Protein AF-A0A7V9Z2A1-F1 (afdb_monomer_lite)

Structure (mmCIF, N/CA/C/O backbone):
data_AF-A0A7V9Z2A1-F1
#
_entry.id   AF-A0A7V9Z2A1-F1
#
loop_
_atom_site.group_PDB
_atom_site.id
_atom_site.type_symbol
_atom_site.label_atom_id
_atom_site.label_alt_id
_atom_site.label_comp_id
_atom_site.label_asym_id
_atom_site.label_entity_id
_atom_site.label_seq_id
_atom_site.pdbx_PDB_ins_code
_atom_site.Cartn_x
_atom_site.Cartn_y
_atom_site.Cartn_z
_atom_site.occupancy
_atom_site.B_iso_or_equiv
_atom_site.auth_seq_id
_atom_site.auth_comp_id
_atom_site.auth_asym_id
_atom_site.auth_atom_id
_atom_site.pdbx_PDB_model_num
ATOM 1 N N . MET A 1 1 ? -10.387 24.751 12.483 1.00 40.00 1 MET A N 1
ATOM 2 C CA . MET A 1 1 ? -11.065 23.531 11.992 1.00 40.00 1 MET A CA 1
ATOM 3 C C . MET A 1 1 ? -10.733 22.416 12.969 1.00 40.00 1 MET A C 1
ATOM 5 O O . MET A 1 1 ? -9.554 22.190 13.197 1.00 40.00 1 MET A O 1
ATOM 9 N N . GLN A 1 2 ? -11.722 21.815 13.636 1.00 32.19 2 GLN A N 1
ATOM 10 C CA . GLN A 1 2 ? -11.473 20.707 14.565 1.00 32.19 2 GLN A CA 1
ATOM 11 C C . GLN A 1 2 ? -11.014 19.495 13.750 1.00 32.19 2 GLN A C 1
ATOM 13 O O . GLN A 1 2 ? -11.822 18.872 13.066 1.00 32.19 2 GLN A O 1
ATOM 18 N N . GLN A 1 3 ? -9.717 19.189 13.778 1.00 44.69 3 GLN A N 1
ATOM 19 C CA . GLN A 1 3 ? -9.225 17.915 13.276 1.00 44.69 3 GLN A CA 1
ATOM 20 C C . GLN A 1 3 ? -9.731 16.835 14.230 1.00 44.69 3 GLN A C 1
ATOM 22 O O . GLN A 1 3 ? -9.208 16.641 15.325 1.00 44.69 3 GLN A O 1
ATOM 27 N N . THR A 1 4 ? -10.816 16.162 13.857 1.00 49.41 4 THR A N 1
ATOM 28 C CA . THR A 1 4 ? -11.157 14.881 14.469 1.00 49.41 4 THR A CA 1
ATOM 29 C C . THR A 1 4 ? -10.017 13.936 14.112 1.00 49.41 4 THR A C 1
ATOM 31 O O . THR A 1 4 ? -9.993 13.457 12.978 1.00 49.41 4 THR A O 1
ATOM 34 N N . ASN A 1 5 ? -9.063 13.727 15.025 1.00 55.31 5 ASN A N 1
ATOM 35 C CA . ASN A 1 5 ? -7.978 12.759 14.859 1.00 55.31 5 ASN A CA 1
ATOM 36 C C . ASN A 1 5 ? -8.596 11.385 14.590 1.00 55.31 5 ASN A C 1
ATOM 38 O O . ASN A 1 5 ? -9.001 10.666 15.507 1.00 55.31 5 ASN A O 1
ATOM 42 N N . ARG A 1 6 ? -8.754 11.056 13.306 1.00 76.38 6 ARG A N 1
ATOM 43 C CA . ARG A 1 6 ? -9.239 9.755 12.871 1.00 76.38 6 ARG A CA 1
ATOM 44 C C . ARG A 1 6 ? -8.116 8.786 13.166 1.00 76.38 6 ARG A C 1
ATOM 46 O O . ARG A 1 6 ? -7.006 8.947 12.677 1.00 76.38 6 ARG A O 1
ATOM 53 N N . SER A 1 7 ? -8.408 7.794 13.986 1.00 87.75 7 SER A N 1
ATOM 54 C CA . SER A 1 7 ? -7.452 6.753 14.302 1.00 87.75 7 SER A CA 1
ATOM 55 C C . SER A 1 7 ? -7.707 5.507 13.470 1.00 87.75 7 SER A C 1
ATOM 57 O O . SER A 1 7 ? -8.848 5.112 13.216 1.00 87.75 7 SER A O 1
ATOM 59 N N . ILE A 1 8 ? -6.623 4.864 13.054 1.00 92.06 8 ILE A N 1
ATOM 60 C CA . ILE A 1 8 ? -6.646 3.585 12.352 1.00 92.06 8 ILE A CA 1
ATOM 61 C C . ILE A 1 8 ? -6.054 2.537 13.297 1.00 92.06 8 ILE A C 1
ATOM 63 O O . ILE A 1 8 ? -4.980 2.764 13.849 1.00 92.06 8 ILE A O 1
ATOM 67 N N . PRO A 1 9 ? -6.694 1.373 13.503 1.00 95.38 9 PRO A N 1
ATOM 68 C CA . PRO A 1 9 ? -6.097 0.306 14.296 1.00 95.38 9 PRO A CA 1
ATOM 69 C C . PRO A 1 9 ? -4.715 -0.066 13.748 1.00 95.38 9 PRO A C 1
ATOM 71 O O . PRO A 1 9 ? -4.594 -0.500 12.598 1.00 95.38 9 PRO A O 1
ATOM 74 N N . ARG A 1 10 ? -3.674 0.043 14.580 1.00 95.44 10 ARG A N 1
ATOM 75 C CA . ARG A 1 10 ? -2.282 -0.232 14.189 1.00 95.44 10 ARG A CA 1
ATOM 76 C C . ARG A 1 10 ? -2.064 -1.581 13.480 1.00 95.44 10 ARG A C 1
ATOM 78 O O . ARG A 1 10 ? -1.247 -1.625 12.559 1.00 95.44 10 ARG A O 1
ATOM 85 N N . PRO A 1 11 ? -2.766 -2.686 13.817 1.00 96.69 11 PRO A N 1
ATOM 86 C CA . PRO A 1 11 ? -2.626 -3.936 13.069 1.00 96.69 11 PRO A CA 1
ATOM 87 C C . PRO A 1 11 ? -2.981 -3.826 11.581 1.00 96.69 11 PRO A C 1
ATOM 89 O O . PRO A 1 11 ? -2.357 -4.505 10.773 1.00 96.69 11 PRO A O 1
ATOM 92 N N . LEU A 1 12 ? -3.931 -2.962 11.201 1.00 96.81 12 LEU A N 1
ATOM 93 C CA . LEU A 1 12 ? -4.302 -2.761 9.795 1.00 96.81 12 LEU A CA 1
ATOM 94 C C . LEU A 1 12 ? -3.190 -2.053 9.026 1.00 96.81 12 LEU A C 1
ATOM 96 O O . LEU A 1 12 ? -2.835 -2.475 7.927 1.00 96.81 12 LEU A O 1
ATOM 100 N N . VAL A 1 13 ? -2.599 -1.026 9.643 1.00 96.12 13 VAL A N 1
ATOM 101 C CA . VAL A 1 13 ? -1.451 -0.302 9.083 1.00 96.12 13 VAL A CA 1
ATOM 102 C C . VAL A 1 13 ? -0.279 -1.259 8.873 1.00 96.12 13 VAL A C 1
ATOM 104 O O . VAL A 1 13 ? 0.296 -1.310 7.787 1.00 96.12 13 VAL A O 1
ATOM 107 N N . ARG A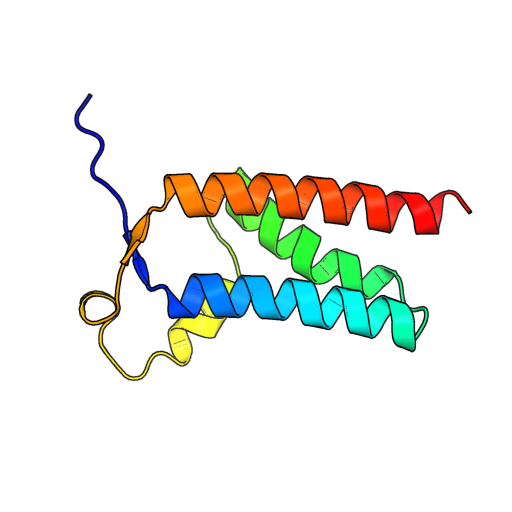 1 14 ? 0.014 -2.093 9.877 1.00 96.31 14 ARG A N 1
ATOM 108 C CA . ARG A 1 14 ? 1.063 -3.117 9.795 1.00 96.31 14 ARG A CA 1
ATOM 109 C C . ARG A 1 14 ? 0.778 -4.168 8.729 1.00 96.31 14 ARG A C 1
ATOM 111 O O . ARG A 1 14 ? 1.706 -4.563 8.039 1.00 96.31 14 ARG A O 1
ATOM 118 N N . ALA A 1 15 ? -0.469 -4.612 8.569 1.00 97.88 15 ALA A N 1
ATOM 119 C CA . ALA A 1 15 ? -0.829 -5.562 7.517 1.00 97.88 15 ALA A CA 1
ATOM 120 C C . ALA A 1 15 ? -0.548 -4.984 6.120 1.00 97.88 15 ALA A C 1
ATOM 122 O O . ALA A 1 15 ? 0.050 -5.658 5.287 1.00 97.88 15 ALA A O 1
ATOM 123 N N . ASN A 1 16 ? -0.900 -3.717 5.889 1.00 97.81 16 ASN A N 1
ATOM 124 C CA . ASN A 1 16 ? -0.583 -3.016 4.644 1.00 97.81 16 ASN A CA 1
ATOM 125 C C . ASN A 1 16 ? 0.934 -2.857 4.430 1.00 97.81 16 ASN A C 1
ATOM 127 O O . ASN A 1 16 ? 1.431 -3.127 3.341 1.00 97.81 16 ASN A O 1
ATOM 131 N N . GLN A 1 17 ? 1.688 -2.487 5.470 1.00 97.06 17 GLN A N 1
ATOM 132 C CA . GLN A 1 17 ? 3.153 -2.383 5.405 1.00 97.06 17 GLN A CA 1
ATOM 133 C C . GLN A 1 17 ? 3.817 -3.731 5.103 1.00 97.06 17 GLN A C 1
ATOM 135 O O . GLN A 1 17 ? 4.677 -3.810 4.231 1.00 97.06 17 GLN A O 1
ATOM 140 N N . TRP A 1 18 ? 3.395 -4.807 5.770 1.00 98.38 18 TRP A N 1
ATOM 141 C CA . TRP A 1 18 ? 3.898 -6.151 5.490 1.00 98.38 18 TRP A CA 1
ATOM 142 C C . TRP A 1 18 ? 3.537 -6.619 4.085 1.00 98.38 18 TRP A C 1
ATOM 144 O O . TRP A 1 18 ? 4.372 -7.236 3.435 1.00 98.38 18 TRP A O 1
ATOM 154 N N . PHE A 1 19 ? 2.346 -6.288 3.584 1.00 98.56 19 PHE A N 1
ATOM 155 C CA . PHE A 1 19 ? 1.973 -6.589 2.204 1.00 98.56 19 PHE A CA 1
ATOM 156 C C . PHE A 1 19 ? 2.911 -5.913 1.195 1.00 98.56 19 PHE A C 1
ATOM 158 O O . PHE A 1 19 ? 3.361 -6.565 0.253 1.00 98.56 19 PHE A O 1
ATOM 165 N N . ILE A 1 20 ? 3.275 -4.646 1.427 1.00 98.50 20 ILE A N 1
ATOM 166 C CA . ILE A 1 20 ? 4.279 -3.930 0.623 1.00 98.50 20 ILE A CA 1
ATOM 167 C C . ILE A 1 20 ? 5.631 -4.652 0.690 1.00 98.50 20 ILE A C 1
ATOM 169 O O . ILE A 1 20 ? 6.187 -4.996 -0.350 1.00 98.50 20 ILE A O 1
ATOM 173 N N . VAL A 1 21 ? 6.141 -4.925 1.897 1.00 98.38 21 VAL A N 1
ATOM 174 C CA . VAL A 1 21 ? 7.452 -5.571 2.098 1.00 98.38 21 VAL A CA 1
ATOM 175 C C . VAL A 1 21 ? 7.509 -6.943 1.428 1.00 98.38 21 VAL A C 1
ATOM 177 O O . VAL A 1 21 ? 8.448 -7.224 0.689 1.00 98.38 21 VAL A O 1
ATOM 180 N N . ILE A 1 22 ? 6.493 -7.784 1.638 1.00 98.62 22 ILE A N 1
ATOM 181 C CA . ILE A 1 22 ? 6.417 -9.122 1.041 1.00 98.62 22 ILE A CA 1
ATOM 182 C C . ILE A 1 22 ? 6.365 -9.026 -0.483 1.00 98.62 22 ILE A C 1
ATOM 184 O O . ILE A 1 22 ? 7.060 -9.785 -1.147 1.00 98.62 22 ILE A O 1
ATOM 188 N N . SER A 1 23 ? 5.603 -8.083 -1.044 1.00 98.31 23 SER A N 1
ATOM 189 C CA . SER A 1 23 ? 5.519 -7.899 -2.499 1.00 98.31 23 SER A CA 1
ATOM 190 C C . SER A 1 23 ? 6.861 -7.471 -3.101 1.00 98.31 23 SER A C 1
ATOM 192 O O . SER A 1 23 ? 7.255 -7.994 -4.141 1.00 98.31 23 SER A O 1
ATOM 194 N N . VAL A 1 24 ? 7.597 -6.573 -2.434 1.00 98.06 24 VAL A N 1
ATOM 195 C CA . VAL A 1 24 ? 8.945 -6.153 -2.860 1.00 98.06 24 VAL A CA 1
ATOM 196 C C . VAL A 1 24 ? 9.926 -7.322 -2.806 1.00 98.06 24 VAL A C 1
ATOM 198 O O . VAL A 1 24 ? 10.604 -7.596 -3.792 1.00 98.06 24 VAL A O 1
ATOM 201 N N . VAL A 1 25 ? 9.962 -8.062 -1.695 1.00 98.50 25 VAL A N 1
ATOM 202 C CA . VAL A 1 25 ? 10.833 -9.239 -1.555 1.00 98.50 25 VAL A CA 1
ATOM 203 C C . VAL A 1 25 ? 10.476 -10.310 -2.588 1.00 98.50 25 VAL A C 1
ATOM 205 O O . VAL A 1 25 ? 11.364 -10.864 -3.228 1.00 98.50 25 VAL A O 1
ATOM 208 N N . ALA A 1 26 ? 9.188 -10.580 -2.800 1.00 98.19 26 ALA A N 1
ATOM 209 C CA . ALA A 1 26 ? 8.734 -11.538 -3.802 1.00 98.19 26 ALA A CA 1
ATOM 210 C C . ALA A 1 26 ? 9.128 -11.105 -5.221 1.00 98.19 26 ALA A C 1
ATOM 212 O O . ALA A 1 26 ? 9.568 -11.944 -6.004 1.00 98.19 26 ALA A O 1
ATOM 213 N N . THR A 1 27 ? 9.047 -9.807 -5.528 1.00 97.62 27 THR A N 1
ATOM 214 C CA . THR A 1 27 ? 9.527 -9.244 -6.799 1.00 97.62 27 THR A CA 1
ATOM 215 C C . THR A 1 27 ? 11.019 -9.513 -6.985 1.00 97.62 27 THR A C 1
ATOM 217 O O . THR A 1 27 ? 11.417 -10.033 -8.021 1.00 97.62 27 THR A O 1
ATOM 220 N N . TRP A 1 28 ? 11.846 -9.241 -5.970 1.00 96.50 28 TRP A N 1
ATOM 221 C CA . TRP A 1 28 ? 13.290 -9.492 -6.040 1.00 96.50 28 TRP A CA 1
ATOM 222 C C . TRP A 1 28 ? 13.639 -10.971 -6.213 1.00 96.50 28 TRP A C 1
ATOM 224 O O . TRP A 1 28 ? 14.540 -11.296 -6.978 1.00 96.50 28 TRP A O 1
ATOM 234 N N . LEU A 1 29 ? 12.939 -11.867 -5.511 1.00 98.06 29 LEU A N 1
ATOM 235 C CA . LEU A 1 29 ? 13.235 -13.301 -5.545 1.00 98.06 29 LEU A CA 1
ATOM 236 C C . LEU A 1 29 ? 12.740 -13.992 -6.819 1.00 98.06 29 LEU A C 1
ATOM 238 O O . LEU A 1 29 ? 13.374 -14.933 -7.285 1.00 98.06 29 LEU A O 1
ATOM 242 N N . SER A 1 30 ? 11.597 -13.568 -7.355 1.00 96.88 30 SER A N 1
ATOM 243 C CA . SER A 1 30 ? 10.968 -14.215 -8.515 1.00 96.88 30 SER A CA 1
ATOM 244 C C . SER A 1 30 ? 11.257 -13.519 -9.843 1.00 96.88 30 SER A C 1
ATOM 246 O O . SER A 1 30 ? 11.010 -14.106 -10.893 1.00 96.88 30 SER A O 1
ATOM 248 N N . GLY A 1 31 ? 11.724 -12.269 -9.804 1.00 94.19 31 GLY A N 1
ATOM 249 C CA . GLY A 1 31 ? 11.829 -11.404 -10.977 1.00 94.19 31 GLY A CA 1
ATOM 250 C C . GLY A 1 31 ? 10.482 -10.910 -11.512 1.00 94.19 31 GLY A C 1
ATOM 251 O O . GLY A 1 31 ? 10.468 -10.258 -12.543 1.00 94.19 31 GLY A O 1
ATOM 252 N N . GLN A 1 32 ? 9.360 -11.209 -10.845 1.00 96.50 32 GLN A N 1
ATOM 253 C CA . GLN A 1 32 ? 8.024 -10.809 -11.292 1.00 96.50 32 GLN A CA 1
ATOM 254 C C . GLN A 1 32 ? 7.680 -9.396 -10.804 1.00 96.50 32 GLN A C 1
ATOM 256 O O . GLN A 1 32 ? 7.162 -9.204 -9.704 1.00 96.50 32 GLN A O 1
ATOM 261 N N . GLU A 1 33 ? 7.940 -8.397 -11.637 1.00 95.38 33 GLU A N 1
ATOM 262 C CA . GLU A 1 33 ? 7.752 -6.970 -11.365 1.00 95.38 33 GLU A CA 1
ATOM 263 C C . GLU A 1 33 ? 6.287 -6.568 -11.165 1.00 95.38 33 GLU A C 1
ATOM 265 O O . GLU A 1 33 ? 5.984 -5.680 -10.363 1.00 95.38 33 GLU A O 1
ATOM 270 N N . TRP A 1 34 ? 5.352 -7.262 -11.822 1.00 96.06 34 TRP A N 1
ATOM 271 C CA . TRP A 1 34 ? 3.916 -6.989 -11.701 1.00 96.06 34 TRP A CA 1
ATOM 272 C C . TRP A 1 34 ? 3.396 -7.167 -10.265 1.00 96.06 34 TRP A C 1
ATOM 274 O O . TRP A 1 34 ? 2.371 -6.584 -9.908 1.00 96.06 34 TRP A O 1
ATOM 284 N N . LEU A 1 35 ? 4.113 -7.904 -9.408 1.00 97.62 35 LEU A N 1
ATOM 285 C CA . LEU A 1 35 ? 3.786 -8.035 -7.989 1.00 97.62 35 LEU A CA 1
ATOM 286 C C . LEU A 1 35 ? 3.794 -6.683 -7.264 1.00 97.62 35 LEU A C 1
ATOM 288 O O . LEU A 1 35 ? 2.994 -6.498 -6.350 1.00 97.62 35 LEU A O 1
ATOM 292 N N . LEU A 1 36 ? 4.618 -5.715 -7.689 1.00 97.81 36 LEU A N 1
ATOM 293 C CA . LEU A 1 36 ? 4.620 -4.349 -7.146 1.00 97.81 36 LEU A CA 1
ATOM 294 C C . LEU A 1 36 ? 3.351 -3.566 -7.504 1.00 97.81 36 LEU A C 1
ATOM 296 O O . LEU A 1 36 ? 2.973 -2.645 -6.774 1.00 97.81 36 LEU A O 1
ATOM 300 N N . ALA A 1 37 ? 2.657 -3.940 -8.583 1.00 97.88 37 ALA A N 1
ATOM 301 C CA . ALA A 1 37 ? 1.408 -3.295 -8.978 1.00 97.88 37 ALA A CA 1
ATOM 302 C C . ALA A 1 37 ? 0.289 -3.538 -7.950 1.00 97.88 37 ALA A C 1
ATOM 304 O O . ALA A 1 37 ? -0.581 -2.684 -7.782 1.00 97.88 37 ALA A O 1
ATOM 305 N N . LEU A 1 38 ? 0.326 -4.655 -7.212 1.00 98.25 38 LEU A N 1
ATOM 306 C CA . LEU A 1 38 ? -0.662 -4.977 -6.178 1.00 98.25 38 LEU A CA 1
ATOM 307 C C . LEU A 1 38 ? -0.631 -3.992 -4.988 1.00 98.25 38 LEU A C 1
ATOM 309 O O . LEU A 1 38 ? -1.659 -3.359 -4.719 1.00 98.25 38 LEU A O 1
ATOM 313 N N . PRO A 1 39 ? 0.496 -3.806 -4.264 1.00 98.38 39 PRO A N 1
ATOM 314 C CA . PRO A 1 39 ? 0.573 -2.813 -3.197 1.00 98.38 39 PRO A CA 1
ATOM 315 C C . PRO A 1 39 ? 0.470 -1.381 -3.729 1.00 98.38 39 PRO A C 1
ATOM 317 O O . PRO A 1 39 ? -0.097 -0.533 -3.040 1.00 98.38 39 PRO A O 1
ATOM 320 N N . LEU A 1 40 ? 0.951 -1.105 -4.948 1.00 98.44 40 LEU A N 1
ATOM 321 C CA . LEU A 1 40 ? 0.795 0.206 -5.576 1.00 98.44 40 LEU A CA 1
ATOM 322 C C . LEU A 1 40 ? -0.686 0.536 -5.790 1.00 98.44 40 LEU A C 1
ATOM 324 O O . LEU A 1 40 ? -1.151 1.581 -5.342 1.00 98.44 40 LEU A O 1
ATOM 328 N N . GLY A 1 41 ? -1.450 -0.378 -6.391 1.00 98.44 41 GLY A N 1
ATOM 329 C CA . GLY A 1 41 ? -2.888 -0.225 -6.598 1.00 98.44 41 GLY A CA 1
ATOM 330 C C . GLY A 1 41 ? -3.650 -0.064 -5.283 1.00 98.44 41 GLY A C 1
ATOM 331 O O . GLY A 1 41 ? -4.461 0.850 -5.150 1.00 98.44 41 GLY A O 1
ATOM 332 N N . ALA A 1 42 ? -3.345 -0.883 -4.271 1.00 98.12 42 ALA A N 1
ATOM 333 C CA . ALA A 1 42 ? -3.952 -0.747 -2.946 1.00 98.12 42 ALA A CA 1
ATOM 334 C C . ALA A 1 42 ? -3.651 0.616 -2.295 1.00 98.12 42 ALA A C 1
ATOM 336 O O . ALA A 1 42 ? -4.531 1.217 -1.670 1.00 98.12 42 ALA A O 1
ATOM 337 N N . GLY A 1 43 ? -2.424 1.113 -2.461 1.00 97.75 43 GLY A N 1
ATOM 338 C CA . GLY A 1 43 ? -1.995 2.417 -1.973 1.00 97.75 43 GLY A CA 1
ATOM 339 C C . GLY A 1 43 ? -2.674 3.582 -2.684 1.00 97.75 43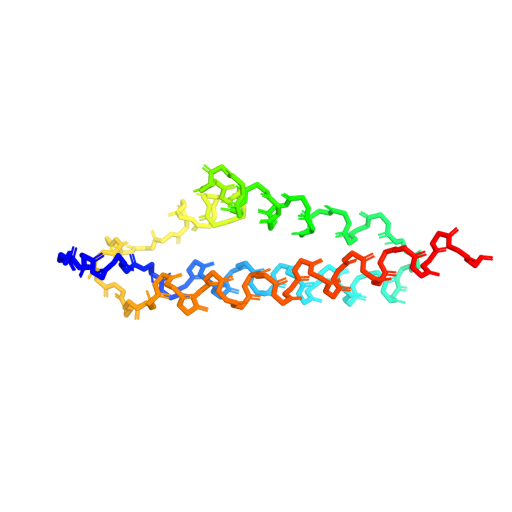 GLY A C 1
ATOM 340 O O . GLY A 1 43 ? -3.188 4.478 -2.018 1.00 97.75 43 GLY A O 1
ATOM 341 N N . LEU A 1 44 ? -2.742 3.544 -4.016 1.00 98.25 44 LEU A N 1
ATOM 342 C CA . LEU A 1 44 ? -3.434 4.546 -4.832 1.00 98.25 44 LEU A CA 1
ATOM 343 C C . LEU A 1 44 ? -4.928 4.593 -4.501 1.00 98.25 44 LEU A C 1
ATOM 345 O O . LEU A 1 44 ? -5.477 5.677 -4.315 1.00 98.25 44 LEU A O 1
ATOM 349 N N . LEU A 1 45 ? -5.575 3.433 -4.345 1.00 97.88 45 LEU A N 1
ATOM 350 C CA . LEU A 1 45 ? -6.975 3.376 -3.926 1.00 97.88 45 LEU A CA 1
ATOM 351 C C . LEU A 1 45 ? -7.177 4.005 -2.536 1.00 97.88 45 LEU A C 1
ATOM 353 O O . LEU A 1 45 ? -8.143 4.736 -2.305 1.00 97.8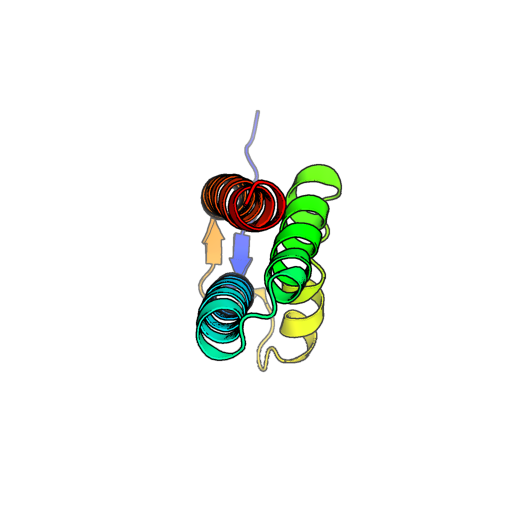8 45 LEU A O 1
ATOM 357 N N . GLY A 1 46 ? -6.229 3.772 -1.623 1.00 95.44 46 GLY A N 1
ATOM 358 C CA . GLY A 1 46 ? -6.205 4.393 -0.302 1.00 95.44 46 GLY A CA 1
ATOM 359 C C . GLY A 1 46 ? -6.073 5.917 -0.356 1.00 95.44 46 GLY A C 1
ATOM 360 O O . GLY A 1 46 ? -6.820 6.603 0.335 1.00 95.44 46 GLY A O 1
ATOM 361 N N . LEU A 1 47 ? -5.164 6.443 -1.182 1.00 95.12 47 LEU A N 1
ATOM 362 C CA . LEU A 1 47 ? -4.904 7.884 -1.296 1.00 95.12 47 LEU A CA 1
ATOM 363 C C . LEU A 1 47 ? -6.035 8.638 -2.006 1.00 95.12 47 LEU A C 1
ATOM 365 O O . LEU A 1 47 ? -6.454 9.687 -1.527 1.00 95.12 47 LEU A O 1
ATOM 369 N N . PHE A 1 48 ? -6.547 8.111 -3.121 1.00 96.12 48 PHE A N 1
ATOM 370 C CA . PHE A 1 48 ? -7.537 8.820 -3.941 1.00 96.12 48 PHE A CA 1
ATOM 371 C C . PHE A 1 48 ? -8.982 8.600 -3.496 1.00 96.12 48 PHE A C 1
ATOM 373 O O . PHE A 1 48 ? -9.803 9.504 -3.625 1.00 96.12 48 PHE A O 1
ATOM 380 N N . PHE A 1 49 ? -9.308 7.420 -2.960 1.00 94.88 49 PHE A N 1
ATOM 381 C CA . PHE A 1 49 ? -10.689 7.054 -2.623 1.00 94.88 49 PHE A CA 1
ATOM 382 C C . PHE A 1 49 ? -10.898 6.785 -1.129 1.00 94.88 49 PHE A C 1
ATOM 384 O O . PHE A 1 49 ? -12.007 6.446 -0.717 1.00 94.88 49 PHE A O 1
ATOM 391 N N . GLY A 1 50 ? -9.851 6.881 -0.300 1.00 91.69 50 GLY A N 1
ATOM 392 C CA . GLY A 1 50 ? -9.928 6.503 1.115 1.00 91.69 50 GLY A CA 1
ATOM 393 C C . GLY A 1 50 ? -10.194 5.007 1.328 1.00 91.69 50 GLY A C 1
ATOM 394 O O . GLY A 1 50 ? -10.577 4.592 2.423 1.00 91.69 50 GLY A O 1
ATOM 395 N N . PHE A 1 51 ? -10.017 4.189 0.285 1.00 93.88 51 PHE A N 1
ATOM 396 C CA . PHE A 1 51 ? -10.304 2.761 0.289 1.00 93.88 51 PHE A CA 1
ATOM 397 C C . PHE A 1 51 ? -9.020 1.976 0.046 1.00 93.88 51 PHE A C 1
ATOM 399 O O . PHE A 1 51 ? -8.585 1.810 -1.083 1.00 93.88 51 PHE A O 1
ATOM 406 N N . ASN A 1 52 ? -8.413 1.446 1.104 1.00 96.75 52 ASN A N 1
ATOM 407 C CA . ASN A 1 52 ? -7.305 0.510 0.949 1.00 96.75 52 ASN A CA 1
ATOM 408 C C . ASN A 1 52 ? -7.843 -0.935 1.055 1.00 96.75 52 ASN A C 1
ATOM 410 O O . ASN A 1 52 ? -8.264 -1.342 2.148 1.00 96.75 52 ASN A O 1
ATOM 414 N N . PRO A 1 53 ? -7.841 -1.723 -0.039 1.00 97.00 53 PRO A N 1
ATOM 415 C CA . PRO A 1 53 ? -8.399 -3.076 -0.047 1.00 97.00 53 PRO A CA 1
ATOM 416 C C . PRO A 1 5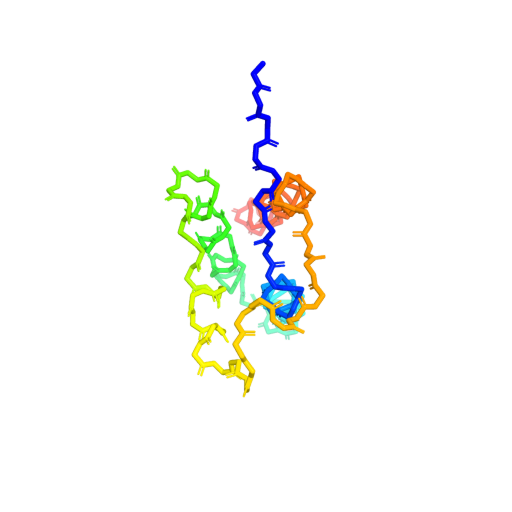3 ? -7.660 -4.025 0.903 1.00 97.00 53 PRO A C 1
ATOM 418 O O . PRO A 1 53 ? -8.301 -4.854 1.547 1.00 97.00 53 PRO A O 1
ATOM 421 N N . VAL A 1 54 ? -6.343 -3.865 1.064 1.00 98.00 54 VAL A N 1
ATOM 422 C CA . VAL A 1 54 ? -5.523 -4.686 1.969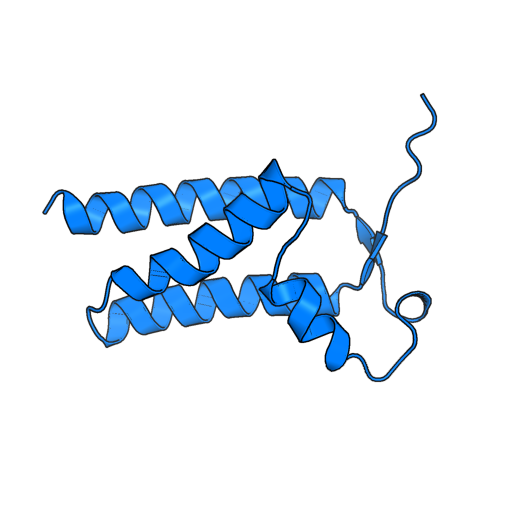 1.00 98.00 54 VAL A CA 1
ATOM 423 C C . VAL A 1 54 ? -5.938 -4.446 3.415 1.00 98.00 54 VAL A C 1
ATOM 425 O O . VAL A 1 54 ? -6.218 -5.394 4.144 1.00 98.00 54 VAL A O 1
ATOM 428 N N . MET A 1 55 ? -6.072 -3.182 3.827 1.00 96.38 55 MET A N 1
ATOM 429 C CA . MET A 1 55 ? -6.553 -2.842 5.169 1.00 96.38 55 MET A CA 1
ATOM 430 C C . MET A 1 55 ? -8.008 -3.277 5.383 1.00 96.38 55 MET A C 1
ATOM 432 O O . MET A 1 55 ? -8.357 -3.734 6.473 1.00 96.38 55 MET A O 1
ATOM 436 N N . ARG A 1 56 ? -8.868 -3.169 4.360 1.00 96.12 56 ARG A N 1
ATOM 437 C CA . ARG A 1 56 ? -10.272 -3.601 4.446 1.00 96.12 56 ARG A CA 1
ATOM 438 C C . ARG A 1 56 ? -10.388 -5.108 4.633 1.00 96.12 56 ARG A C 1
ATOM 440 O O . ARG A 1 56 ? -11.178 -5.546 5.464 1.00 96.12 56 ARG A O 1
ATOM 447 N N . PHE A 1 57 ? -9.590 -5.873 3.898 1.00 97.44 57 PHE A N 1
ATOM 448 C CA . PHE A 1 57 ? -9.521 -7.319 4.033 1.00 97.44 57 PHE A CA 1
ATOM 449 C C . PHE A 1 57 ? -8.912 -7.719 5.382 1.00 97.44 57 PHE A C 1
ATOM 451 O O . PHE A 1 57 ? -9.512 -8.502 6.110 1.00 97.44 57 PHE A O 1
ATOM 458 N N . ALA A 1 58 ? -7.801 -7.096 5.790 1.00 96.62 58 ALA A N 1
ATOM 459 C CA . ALA A 1 58 ? -7.169 -7.328 7.092 1.00 96.62 58 ALA A CA 1
ATOM 460 C C . ALA A 1 58 ? -8.114 -7.043 8.274 1.00 96.62 58 ALA A C 1
ATOM 462 O O . ALA A 1 58 ? -8.026 -7.698 9.312 1.00 96.62 58 ALA A O 1
ATOM 463 N N . LYS A 1 59 ? -9.064 -6.112 8.110 1.00 95.62 59 LYS A N 1
ATOM 464 C CA . LYS A 1 59 ? -10.088 -5.812 9.120 1.00 95.62 59 LYS A CA 1
ATOM 465 C C . LYS A 1 59 ? -10.948 -7.025 9.476 1.00 95.62 59 LYS A C 1
ATOM 467 O O . LYS A 1 59 ? -11.363 -7.131 10.626 1.00 95.62 59 LYS A O 1
ATOM 472 N N . LEU A 1 60 ? -11.171 -7.943 8.535 1.00 96.25 60 LEU A N 1
ATOM 473 C CA . LEU A 1 60 ? -11.936 -9.177 8.755 1.00 96.25 60 LEU A CA 1
ATOM 474 C C . LEU A 1 60 ? -11.236 -10.144 9.725 1.00 96.25 60 LEU A C 1
ATOM 476 O O . LEU A 1 60 ? -11.886 -11.012 10.293 1.00 96.25 60 LEU A O 1
ATOM 480 N N . PHE A 1 61 ? -9.929 -9.974 9.940 1.00 96.12 61 PHE A N 1
ATOM 481 C CA . PHE A 1 61 ? -9.108 -10.829 10.802 1.00 96.12 61 PHE A CA 1
ATOM 482 C C . PHE A 1 61 ? -8.810 -10.199 12.170 1.00 96.12 61 PHE A C 1
ATOM 484 O O . PHE A 1 61 ? -8.065 -10.772 12.971 1.00 96.12 61 PHE A O 1
ATOM 491 N N . LEU A 1 62 ? -9.369 -9.020 12.462 1.00 94.94 62 LEU A N 1
ATOM 492 C CA . LEU A 1 62 ? -9.277 -8.441 13.799 1.00 94.94 62 LEU A CA 1
ATOM 493 C C . LEU A 1 62 ? -10.051 -9.318 14.788 1.00 94.94 62 LEU A C 1
ATOM 495 O O . LEU A 1 62 ? -11.214 -9.642 14.577 1.00 94.94 62 LEU A O 1
ATOM 499 N N . ARG A 1 63 ? -9.394 -9.689 15.888 1.00 94.44 63 ARG A N 1
ATOM 500 C CA . ARG A 1 63 ? -9.989 -10.515 16.954 1.00 94.44 63 ARG A CA 1
ATOM 501 C C . ARG A 1 63 ? -10.768 -9.698 17.983 1.00 94.44 63 ARG A C 1
ATOM 503 O O . ARG A 1 63 ? -11.562 -10.260 18.725 1.00 94.44 63 ARG A O 1
ATOM 510 N N . LYS A 1 64 ? -10.482 -8.400 18.065 1.00 93.38 64 LYS A N 1
ATOM 511 C CA . LYS A 1 64 ? -11.095 -7.449 18.997 1.00 93.38 64 LYS A CA 1
ATOM 512 C C . LYS A 1 64 ? -11.830 -6.366 18.224 1.00 93.38 64 LYS A C 1
ATOM 514 O O . LYS A 1 64 ? -11.591 -6.187 17.024 1.00 93.38 64 LYS A O 1
ATOM 519 N N . HIS A 1 65 ? -12.681 -5.609 18.902 1.00 91.62 65 HIS A N 1
ATOM 520 C CA . HIS A 1 65 ? -13.298 -4.446 18.291 1.00 91.62 65 HIS A CA 1
ATOM 521 C C . HIS A 1 65 ? -12.206 -3.434 17.873 1.00 91.62 65 HIS A C 1
ATOM 523 O O . HIS A 1 65 ? -11.228 -3.253 18.602 1.00 91.62 65 HIS A O 1
ATOM 529 N N . PRO A 1 66 ? -12.324 -2.752 16.714 1.00 88.62 66 PRO A N 1
ATOM 530 C CA . PRO A 1 66 ? -11.306 -1.814 16.227 1.00 88.62 66 PRO A CA 1
ATOM 531 C C . PRO A 1 66 ? -10.855 -0.757 17.246 1.00 88.62 66 PRO A C 1
ATOM 533 O O . PRO A 1 66 ? -9.687 -0.381 17.243 1.00 88.62 66 PRO A O 1
ATOM 536 N N . SER A 1 67 ? -11.755 -0.315 18.130 1.00 89.38 67 SER A N 1
ATOM 537 C CA . SER A 1 67 ? -11.466 0.676 19.177 1.00 89.38 67 SER A CA 1
ATOM 538 C C . SER A 1 67 ? -10.606 0.150 20.332 1.00 89.38 67 SER A C 1
ATOM 540 O O . SER A 1 67 ? -10.122 0.946 21.125 1.00 89.38 67 SER A O 1
ATOM 542 N N . GLU A 1 68 ? -10.432 -1.167 20.461 1.00 92.56 68 GLU A N 1
ATOM 543 C CA . GLU A 1 68 ? -9.612 -1.789 21.512 1.00 92.56 68 GLU A CA 1
ATOM 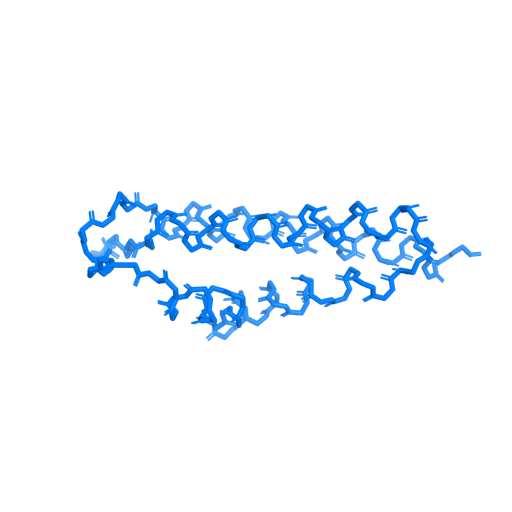544 C C . GLU A 1 68 ? -8.133 -1.905 21.121 1.00 92.56 68 GLU A C 1
ATOM 546 O O . GLU A 1 68 ? -7.285 -2.260 21.942 1.00 92.56 68 GLU A O 1
ATOM 551 N N . TYR A 1 69 ? -7.806 -1.656 19.853 1.00 93.38 69 TYR A N 1
ATOM 552 C CA . TYR A 1 69 ? -6.428 -1.650 19.386 1.00 93.38 69 TYR A CA 1
ATOM 553 C C . TYR A 1 69 ? -5.783 -0.291 19.610 1.00 93.38 69 TYR A C 1
ATOM 555 O O . TYR A 1 69 ? -6.440 0.745 19.550 1.00 93.38 69 TYR A O 1
ATOM 563 N N . VAL A 1 70 ? -4.459 -0.304 19.782 1.00 92.88 70 VAL A N 1
ATOM 564 C CA . VAL A 1 70 ? -3.675 0.930 19.812 1.00 92.88 70 VAL A CA 1
ATOM 565 C C . VAL A 1 70 ? -3.911 1.695 18.502 1.00 92.88 70 VAL A C 1
ATOM 567 O O . VAL A 1 70 ? -3.671 1.127 17.426 1.00 92.88 70 VAL A O 1
ATOM 570 N N . PRO A 1 71 ? -4.392 2.946 18.580 1.00 92.81 71 PRO A N 1
ATOM 571 C CA . PRO A 1 71 ? -4.629 3.762 17.407 1.00 92.81 71 PRO A CA 1
ATOM 572 C C . PRO A 1 71 ? -3.306 4.219 16.789 1.00 92.81 71 PRO A C 1
ATOM 574 O O . PRO A 1 71 ? -2.353 4.562 17.488 1.00 92.81 71 PRO A O 1
ATOM 577 N N . GLU A 1 72 ? -3.263 4.230 15.466 1.00 93.00 72 GLU A N 1
ATOM 578 C CA . GLU A 1 72 ? -2.307 4.992 14.675 1.00 93.00 72 GLU A CA 1
ATOM 579 C C . GLU A 1 72 ? -3.003 6.244 14.141 1.00 93.00 72 GLU A C 1
ATOM 581 O O . GLU A 1 72 ? -4.189 6.198 13.799 1.00 93.00 72 GLU A O 1
ATOM 586 N N . ASP A 1 73 ? -2.269 7.349 14.082 1.00 93.44 73 ASP A N 1
ATOM 587 C CA . ASP A 1 73 ? -2.752 8.601 13.516 1.00 93.44 73 ASP A CA 1
ATOM 588 C C . ASP A 1 73 ? -2.964 8.456 11.996 1.00 93.44 73 ASP A C 1
ATOM 590 O O . ASP A 1 73 ? -2.097 7.933 11.286 1.00 93.44 73 ASP A O 1
ATOM 594 N N . ALA A 1 74 ? -4.136 8.859 11.492 1.00 90.88 74 ALA A N 1
ATOM 595 C CA . ALA A 1 74 ? -4.460 8.722 10.073 1.00 90.88 74 ALA A CA 1
ATOM 596 C C . ALA A 1 74 ? -3.590 9.605 9.172 1.00 90.88 74 ALA A C 1
ATOM 598 O O . ALA A 1 74 ? -3.246 9.162 8.077 1.00 90.88 74 ALA A O 1
ATOM 599 N N . ASP A 1 75 ? -3.199 10.800 9.612 1.00 92.56 75 ASP A N 1
ATOM 600 C CA . ASP A 1 75 ? -2.369 11.705 8.815 1.00 92.56 75 ASP A CA 1
ATOM 601 C C . ASP A 1 75 ? -0.943 11.147 8.725 1.00 92.56 75 ASP A C 1
ATOM 603 O O . ASP A 1 75 ? -0.341 11.115 7.648 1.00 92.56 75 ASP A O 1
ATOM 607 N N . GLN A 1 76 ? -0.435 10.577 9.824 1.00 92.31 76 GLN A N 1
ATOM 608 C CA . GLN A 1 76 ? 0.834 9.843 9.814 1.00 92.31 76 GLN A CA 1
ATOM 609 C C . GLN A 1 76 ? 0.775 8.611 8.897 1.00 92.31 76 GLN A C 1
ATOM 611 O O . GLN A 1 76 ? 1.725 8.323 8.162 1.00 92.31 76 GLN A O 1
ATOM 616 N N . GLN A 1 77 ? -0.342 7.881 8.905 1.00 94.44 77 GLN A N 1
ATOM 617 C CA . GLN A 1 77 ? -0.542 6.748 8.005 1.00 94.44 77 GLN A CA 1
ATOM 618 C C . GLN A 1 77 ? -0.583 7.194 6.537 1.00 94.44 77 GLN A C 1
ATOM 620 O O . GLN A 1 77 ? 0.049 6.543 5.702 1.00 94.44 77 GLN A O 1
ATOM 625 N N . GLN A 1 78 ? -1.266 8.297 6.221 1.00 94.44 78 GLN A N 1
ATOM 626 C CA . GLN A 1 78 ? -1.327 8.849 4.868 1.00 94.44 78 GLN A CA 1
ATOM 627 C C . GLN A 1 78 ? 0.043 9.318 4.385 1.00 94.44 78 GLN A C 1
ATOM 629 O O . GLN A 1 78 ? 0.426 8.985 3.265 1.00 94.44 78 GLN A O 1
ATOM 634 N N . PHE A 1 79 ? 0.818 10.003 5.225 1.00 95.50 79 PHE A N 1
ATOM 635 C CA . PHE A 1 79 ? 2.185 10.406 4.895 1.00 95.50 79 PHE A CA 1
ATOM 636 C C . PHE A 1 79 ? 3.052 9.198 4.507 1.00 95.50 79 PHE A C 1
ATOM 638 O O . PHE A 1 79 ? 3.662 9.174 3.435 1.00 95.50 79 PHE A O 1
ATOM 645 N N . ASN A 1 80 ? 3.022 8.141 5.322 1.00 95.81 80 ASN A N 1
ATOM 646 C CA . ASN A 1 80 ? 3.743 6.900 5.032 1.00 95.81 80 ASN A CA 1
ATOM 647 C C . ASN A 1 80 ? 3.226 6.211 3.758 1.00 95.81 80 ASN A C 1
ATOM 649 O O . ASN A 1 80 ? 4.005 5.633 2.999 1.00 95.81 80 ASN A O 1
ATOM 653 N N . GLN A 1 81 ? 1.919 6.279 3.499 1.00 96.75 81 GLN A N 1
ATOM 654 C CA . GLN A 1 81 ? 1.310 5.724 2.295 1.00 96.75 81 GLN A CA 1
ATOM 655 C C . GLN A 1 81 ? 1.746 6.473 1.030 1.00 96.75 81 GLN A C 1
ATOM 657 O O . GLN A 1 81 ? 1.986 5.822 0.014 1.00 96.75 81 GLN A O 1
ATOM 662 N N . VAL A 1 82 ? 1.884 7.803 1.082 1.00 98.25 82 VAL A N 1
ATOM 663 C CA . VAL A 1 82 ? 2.397 8.616 -0.034 1.00 98.25 82 VAL A CA 1
ATOM 664 C C . VAL A 1 82 ? 3.825 8.207 -0.374 1.00 98.25 82 VAL A C 1
ATOM 666 O O . VAL A 1 82 ? 4.103 7.910 -1.534 1.00 98.25 82 VAL A O 1
ATOM 669 N N . ILE A 1 83 ? 4.706 8.109 0.628 1.00 98.06 83 ILE A N 1
ATOM 670 C CA . ILE A 1 83 ? 6.091 7.660 0.418 1.00 98.06 83 ILE A CA 1
ATOM 671 C C . ILE A 1 83 ? 6.105 6.271 -0.224 1.00 98.06 83 ILE A C 1
ATOM 673 O O . ILE A 1 83 ? 6.783 6.064 -1.228 1.00 98.06 83 ILE A O 1
ATOM 677 N N . ALA A 1 84 ? 5.310 5.334 0.301 1.00 97.88 84 ALA A N 1
ATOM 678 C CA . ALA A 1 84 ? 5.221 3.989 -0.255 1.00 97.88 84 ALA A CA 1
ATOM 679 C C . ALA A 1 84 ? 4.756 3.991 -1.719 1.00 97.88 84 ALA A C 1
ATOM 681 O O . ALA A 1 84 ? 5.359 3.307 -2.540 1.00 97.88 84 ALA A O 1
ATOM 682 N N . VAL A 1 85 ? 3.725 4.769 -2.070 1.00 98.38 85 VAL A N 1
ATOM 683 C CA . VAL A 1 85 ? 3.238 4.876 -3.455 1.00 98.38 85 VAL A CA 1
ATOM 684 C C . VAL A 1 85 ? 4.309 5.455 -4.376 1.00 98.38 85 VAL A C 1
ATOM 686 O O . VAL A 1 85 ? 4.526 4.901 -5.452 1.00 98.38 85 VAL A O 1
ATOM 689 N N . VAL A 1 86 ? 5.013 6.512 -3.961 1.00 98.50 86 VAL A N 1
ATOM 690 C CA . VAL A 1 86 ? 6.108 7.103 -4.749 1.00 98.50 86 VAL A CA 1
ATOM 691 C C . VAL A 1 86 ? 7.221 6.080 -4.979 1.00 98.50 86 VAL A C 1
ATOM 693 O O . VAL A 1 86 ? 7.596 5.838 -6.124 1.00 98.50 86 VAL A O 1
ATOM 696 N N . CYS A 1 87 ? 7.703 5.421 -3.923 1.00 98.06 87 CYS A N 1
ATOM 697 C CA . CYS A 1 87 ? 8.761 4.416 -4.029 1.00 98.06 87 CYS A CA 1
ATOM 698 C C . CYS A 1 87 ? 8.349 3.213 -4.890 1.00 98.06 87 CYS A C 1
ATOM 700 O O . CYS A 1 87 ? 9.133 2.776 -5.728 1.00 98.06 87 CYS A O 1
ATOM 702 N N . LEU A 1 88 ? 7.127 2.696 -4.723 1.00 98.12 88 LEU A N 1
ATOM 703 C CA . LEU A 1 88 ? 6.611 1.585 -5.529 1.00 98.12 88 LEU A CA 1
ATOM 704 C C . LEU A 1 88 ? 6.450 1.974 -7.000 1.00 98.12 88 LEU A C 1
ATOM 706 O O . LEU A 1 88 ? 6.768 1.173 -7.872 1.00 98.12 88 LEU A O 1
ATOM 710 N N . SER A 1 89 ? 6.002 3.202 -7.276 1.00 97.81 89 SER A N 1
ATOM 711 C CA . SER A 1 89 ? 5.864 3.716 -8.644 1.00 97.81 89 SER A CA 1
ATOM 712 C C . SER A 1 89 ? 7.225 3.821 -9.322 1.00 97.81 89 SER A C 1
ATOM 714 O O . SER A 1 89 ? 7.399 3.316 -10.426 1.00 97.81 89 SER A O 1
ATOM 716 N N . VAL A 1 90 ? 8.207 4.431 -8.650 1.00 97.62 90 VAL A N 1
ATOM 717 C CA . VAL A 1 90 ? 9.580 4.547 -9.164 1.00 97.62 90 VAL A CA 1
ATOM 718 C C . VAL A 1 90 ? 10.204 3.168 -9.364 1.00 97.62 90 VAL A C 1
ATOM 720 O O . VAL A 1 90 ? 10.776 2.913 -10.419 1.00 97.62 90 VAL A O 1
ATOM 723 N N . GLY A 1 91 ? 10.046 2.264 -8.394 1.00 95.69 91 GLY A N 1
ATOM 724 C CA . GLY A 1 91 ? 10.535 0.891 -8.495 1.00 95.69 91 GLY A CA 1
ATOM 725 C C . GLY A 1 91 ? 9.947 0.155 -9.698 1.00 95.69 91 GLY A C 1
ATOM 726 O O . GLY A 1 91 ? 10.697 -0.375 -10.509 1.00 95.69 91 GLY A O 1
ATOM 727 N N . LEU A 1 92 ? 8.621 0.178 -9.863 1.00 96.00 92 LEU A N 1
ATOM 728 C CA . LEU A 1 92 ? 7.946 -0.474 -10.987 1.00 96.00 92 LEU A CA 1
ATOM 729 C C . LEU A 1 92 ? 8.335 0.147 -12.338 1.00 96.00 92 LEU A C 1
ATOM 731 O O . LEU A 1 92 ? 8.639 -0.581 -13.277 1.00 96.00 92 LEU A O 1
ATOM 735 N N . MET A 1 93 ? 8.387 1.480 -12.438 1.00 96.44 93 MET A N 1
ATOM 736 C CA . MET A 1 93 ? 8.835 2.160 -13.661 1.00 96.44 93 MET A CA 1
ATOM 737 C C . MET A 1 93 ? 10.284 1.818 -14.013 1.00 96.44 93 MET A C 1
ATOM 739 O O . MET A 1 93 ? 10.600 1.698 -15.190 1.00 96.44 93 MET A O 1
ATOM 743 N N . SER A 1 94 ? 11.155 1.627 -13.018 1.00 94.06 94 SER A N 1
ATOM 744 C CA . SER A 1 94 ? 12.546 1.231 -13.252 1.00 94.06 94 SER A CA 1
ATOM 745 C C . SER A 1 94 ? 12.667 -0.152 -13.889 1.00 94.06 94 SER A C 1
ATOM 747 O O . SER A 1 94 ? 13.592 -0.352 -14.666 1.00 94.06 94 SER A O 1
ATOM 749 N N . TYR A 1 95 ? 11.762 -1.087 -13.579 1.00 91.38 95 TYR A N 1
ATOM 750 C CA . TYR A 1 95 ? 11.703 -2.386 -14.260 1.00 91.38 95 TYR A CA 1
ATOM 751 C C . TYR A 1 95 ? 11.196 -2.257 -15.700 1.00 91.38 95 TYR A C 1
ATOM 753 O O . TYR A 1 95 ? 11.688 -2.954 -16.571 1.00 91.38 95 TYR A O 1
ATOM 761 N N . LEU A 1 96 ? 10.241 -1.357 -15.961 1.00 89.19 96 LEU A N 1
ATOM 762 C CA . LEU A 1 96 ? 9.677 -1.147 -17.304 1.00 89.19 96 LEU A CA 1
ATOM 763 C C . LEU A 1 96 ? 10.593 -0.343 -18.240 1.00 89.19 96 LEU A C 1
ATOM 765 O O . LEU A 1 96 ? 10.424 -0.390 -19.455 1.00 89.19 96 LEU A O 1
ATOM 769 N N . ALA A 1 97 ? 11.505 0.451 -17.678 1.00 90.19 97 ALA A N 1
ATOM 770 C CA . ALA A 1 97 ? 12.442 1.292 -18.421 1.00 90.19 97 ALA A CA 1
ATOM 771 C C . ALA A 1 97 ? 13.764 0.584 -18.772 1.00 90.19 97 ALA A C 1
ATOM 773 O O . ALA A 1 97 ? 14.624 1.205 -19.401 1.00 90.19 97 ALA A O 1
ATOM 774 N N . HIS A 1 98 ? 13.942 -0.666 -18.336 1.00 64.12 98 HIS A N 1
ATOM 775 C CA . HIS A 1 98 ? 15.124 -1.488 -18.577 1.00 64.12 98 HIS A CA 1
ATOM 776 C C . HIS A 1 98 ? 14.783 -2.645 -19.515 1.00 64.12 98 HIS A C 1
ATOM 778 O O . HIS A 1 98 ? 15.585 -2.886 -20.443 1.00 64.12 98 HIS A O 1
#

Secondary structure (DSSP, 8-state):
------EEEHHHHHHHHHHHHHHHHHHHHH--GGGGHHHHHHHHHHHHHS--HHHHHHHTT-SS-GGGSPEEEHHHHHHHHHHHHHHHHHHHHHHHT-

Foldseek 3Di:
DDPPQDWFFVQLLVQLVVQLVVLVVCCVVVVPLCSLVLSLVLLVCCQPVVGRPSSVVVVVVDPDDRVVGDTDGVVVSNVVSVVSNVVSVVSSVVSVVD

Sequence (98 aa):
MQQTNRSIPRPLVRANQWFIVISVVATWLSGQEWLLALPLGAGLLGLFFGFNPVMRFAKLFLRKHPSEYVPEDADQQQFNQVIAVVCLSVGLMSYLAH

pLDDT: mean 92.64, std 12.2, range [32.19, 98.62]

Radius of gyration: 14.59 Å; chains: 1; bounding box: 28×38×40 Å

Organism: NCBI:txid575178

InterPro domains:
  IPR016942 Uncharacterised conserved protein UCP030042 [PIRSF030042] (7-98)
  IPR025508 Domain of unknown function DUF4395 [PF14340] (8-98)